Protein AF-A0A3M9ZLE7-F1 (afdb_monomer_lite)

Sequence (180 aa):
MHLLMACRREPPLLRLDRIRDKSLNNSIGEFHQAVLGGVEGWESFSKGHPFGIDLAREDNTMFIELKNKYNTLNGSKKDALRDKLASILRQHPKAKCYWAYILSRDSTSGECEWVYRKSRNPNIRKAWGSMAYGIVTGSPFSLSEMWEALPRAMFDITNKKMPDASISWASEWLKYATGI

Secondary structure (DSSP, 8-state):
--------PPPHHHHHHHHHHHHHHHHHHHHHHHHHHTSTTEEE--TT-TT--SEEETTSSEEEEEEEE-----HHHHHHHHHHHHHHHHH-TT-EEEEEEEE-SSS--EEEE--BTTB--TTEEEEETHHHHHHHHS-TTHHHHHHHHHHHHHHHHTTPPPPPTT---HHHHHHHHHT-

Radius of gyration: 20.25 Å; chains: 1; bounding box: 62×59×45 Å

pLDDT: mean 84.77, std 15.93, range [37.03, 98.25]

Foldseek 3Di:
DDDDPPPPDDDPVVVVVVVVVVVVQVVLQVVVLVVLCPAPQKHADDQPPPLRAGIAGVVLQETEREGQADDPDDPVSVVVVVVSQVVSCVVVVNHAYEHEYAHYPVLDWDKDFDQDPNDGDRRYIYTYHLRSVCVRRVDSCVVVVCVVCVVVVVCVVVVHDDDDPVPDDVVVVVCVVVVD

Structure (mmCIF, N/CA/C/O backbone):
data_AF-A0A3M9ZLE7-F1
#
_entry.id   AF-A0A3M9ZLE7-F1
#
loop_
_atom_site.group_PDB
_atom_site.id
_atom_site.type_symbol
_atom_site.label_atom_id
_atom_site.label_alt_id
_atom_site.label_comp_id
_atom_site.label_asym_id
_atom_site.label_entity_id
_atom_site.label_seq_id
_atom_site.pdbx_PDB_ins_code
_atom_site.Cartn_x
_atom_site.Cartn_y
_atom_site.Cartn_z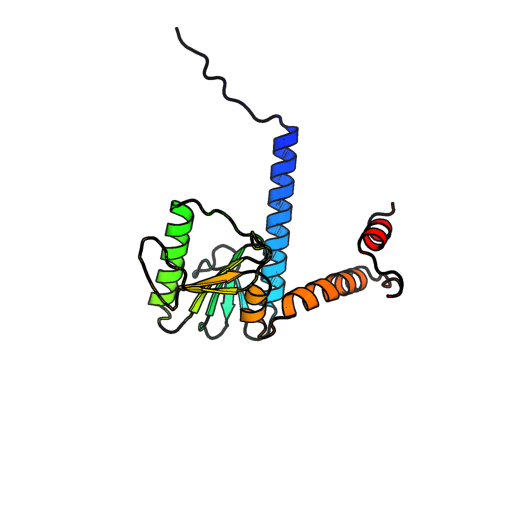
_atom_site.occupancy
_atom_site.B_iso_or_equiv
_atom_site.auth_seq_id
_atom_site.auth_comp_id
_atom_site.auth_asym_id
_atom_site.auth_atom_id
_atom_site.pdbx_PDB_model_num
ATOM 1 N N . MET A 1 1 ? -33.872 42.633 -12.271 1.00 37.03 1 MET A N 1
ATOM 2 C CA . MET A 1 1 ? -32.527 42.627 -12.891 1.00 37.03 1 MET A CA 1
ATOM 3 C C . MET A 1 1 ? -31.616 41.771 -12.019 1.00 37.03 1 MET A C 1
ATOM 5 O O . MET A 1 1 ? -31.184 42.249 -10.988 1.00 37.03 1 MET A O 1
ATOM 9 N N . HIS A 1 2 ? -31.564 40.444 -12.140 1.00 42.00 2 HIS A N 1
ATOM 10 C CA . HIS A 1 2 ? -30.979 39.619 -13.209 1.00 42.00 2 HIS A CA 1
ATOM 11 C C . HIS A 1 2 ? -29.500 39.921 -13.536 1.00 42.00 2 HIS A C 1
ATOM 13 O O . HIS A 1 2 ? -29.227 40.899 -14.220 1.00 42.00 2 HIS A O 1
ATOM 19 N N . LEU A 1 3 ? -28.645 38.978 -13.092 1.00 42.00 3 LEU A N 1
ATOM 20 C CA . LEU A 1 3 ? -27.287 38.596 -13.539 1.00 42.00 3 LEU A CA 1
ATOM 21 C C . LEU A 1 3 ? -26.159 39.647 -13.390 1.00 42.00 3 LEU A C 1
ATOM 23 O O . LEU A 1 3 ? -26.361 40.822 -13.622 1.00 42.00 3 LEU A O 1
ATOM 27 N N . LEU A 1 4 ? -24.923 39.308 -13.002 1.00 41.19 4 LEU A N 1
ATOM 28 C CA . LEU A 1 4 ? -24.129 38.127 -13.354 1.00 41.19 4 LEU A CA 1
ATOM 29 C C . LEU A 1 4 ? -23.405 37.499 -12.143 1.00 41.19 4 LEU A C 1
ATOM 31 O O . LEU A 1 4 ? -22.523 38.106 -11.538 1.00 41.19 4 LEU A O 1
ATOM 35 N N . MET A 1 5 ? -23.664 36.210 -11.903 1.00 45.62 5 MET A N 1
ATOM 36 C CA . MET A 1 5 ? -22.653 35.303 -11.358 1.00 45.62 5 MET A CA 1
ATOM 37 C C . MET A 1 5 ? -21.582 35.095 -12.435 1.00 45.62 5 MET A C 1
ATOM 39 O O . MET A 1 5 ? -21.814 34.397 -13.423 1.00 45.62 5 MET A O 1
ATOM 43 N N . ALA A 1 6 ? -20.400 35.679 -12.251 1.00 46.06 6 ALA A N 1
ATOM 44 C CA . ALA A 1 6 ? -19.230 35.324 -13.041 1.00 46.06 6 ALA A CA 1
ATOM 45 C C . ALA A 1 6 ? -18.802 33.892 -12.677 1.00 46.06 6 ALA A C 1
ATOM 47 O O . ALA A 1 6 ? -18.032 33.656 -11.746 1.00 46.06 6 ALA A O 1
ATOM 48 N N . CYS A 1 7 ? -19.332 32.915 -13.412 1.00 47.25 7 CYS A N 1
ATOM 49 C CA . CYS A 1 7 ? -18.817 31.556 -13.434 1.00 47.25 7 CYS A CA 1
ATOM 50 C C . CYS A 1 7 ? -17.372 31.626 -13.958 1.00 47.25 7 CYS A C 1
ATOM 52 O O . CYS A 1 7 ? -17.154 31.730 -15.165 1.00 47.25 7 CYS A O 1
ATOM 54 N N . ARG A 1 8 ? -16.379 31.641 -13.054 1.00 52.44 8 ARG A N 1
ATOM 55 C CA . ARG A 1 8 ? -14.952 31.549 -13.402 1.00 52.44 8 ARG A CA 1
ATOM 56 C C . ARG A 1 8 ? -14.702 30.196 -14.072 1.00 52.44 8 ARG A C 1
ATOM 58 O O . ARG A 1 8 ? -14.375 29.215 -13.410 1.00 52.44 8 ARG A O 1
ATOM 65 N N . ARG A 1 9 ? -14.898 30.120 -15.388 1.00 58.88 9 ARG A N 1
ATOM 66 C CA . ARG A 1 9 ? -14.471 28.973 -16.191 1.00 58.88 9 ARG A CA 1
ATOM 67 C C . ARG A 1 9 ? -12.945 28.984 -16.221 1.00 58.88 9 ARG A C 1
ATOM 69 O O . ARG A 1 9 ? -12.350 29.938 -16.706 1.00 58.88 9 ARG A O 1
ATOM 76 N N . GLU A 1 10 ? -12.324 27.941 -15.673 1.00 59.28 10 GLU A N 1
ATOM 77 C CA . GLU A 1 10 ? -10.879 27.727 -15.817 1.00 59.28 10 GLU A CA 1
ATOM 78 C C . GLU A 1 10 ? -10.489 27.754 -17.305 1.00 59.28 10 GLU A C 1
ATOM 80 O O . GLU A 1 10 ? -11.207 27.155 -18.120 1.00 59.28 10 GLU A O 1
ATOM 85 N N . PRO A 1 11 ? -9.375 28.412 -17.672 1.00 67.25 11 PRO A N 1
ATOM 86 C CA . PRO A 1 11 ? -8.945 28.487 -19.058 1.00 67.25 11 PRO A CA 1
ATOM 87 C C . PRO A 1 11 ? -8.627 27.080 -19.606 1.00 67.25 11 PRO A C 1
ATOM 89 O O . PRO A 1 11 ? -8.110 26.233 -18.869 1.00 67.25 11 PRO A O 1
ATOM 92 N N . PRO A 1 12 ? -8.923 26.803 -20.890 1.00 70.69 12 PRO A N 1
ATOM 93 C CA . PRO A 1 12 ? -8.857 25.457 -21.469 1.00 70.69 12 PRO A CA 1
ATOM 94 C C . PRO A 1 12 ? -7.509 24.742 -21.308 1.00 70.69 12 PRO A C 1
ATOM 96 O O . PRO A 1 12 ? -7.498 23.539 -21.063 1.00 70.69 12 PRO A O 1
ATOM 99 N N . LEU A 1 13 ? -6.388 25.468 -21.382 1.00 70.44 13 LEU A N 1
ATOM 100 C CA . LEU A 1 13 ? -5.040 24.897 -21.244 1.00 70.44 13 LEU A CA 1
ATOM 101 C C . LEU A 1 13 ? -4.788 24.334 -19.835 1.00 70.44 13 LEU A C 1
ATOM 103 O O . LEU A 1 13 ? -4.421 23.171 -19.701 1.00 70.44 13 LEU A O 1
ATOM 107 N N . LEU A 1 14 ? -5.128 25.089 -18.780 1.00 74.62 14 LEU A N 1
ATOM 108 C CA . LEU A 1 14 ? -5.003 24.624 -17.388 1.00 74.62 14 LEU A CA 1
ATOM 109 C C . LEU A 1 14 ? -5.866 23.384 -17.105 1.00 74.62 14 LEU A C 1
ATOM 111 O O . LEU A 1 14 ? -5.514 22.530 -16.289 1.00 74.62 14 LEU A O 1
ATOM 115 N N . ARG A 1 15 ? -7.011 23.262 -17.786 1.00 72.31 15 ARG A N 1
ATOM 116 C CA . ARG A 1 15 ? -7.875 22.082 -17.676 1.00 72.31 15 ARG A CA 1
ATOM 117 C C . ARG A 1 15 ? -7.212 20.842 -18.281 1.00 72.31 15 ARG A C 1
ATOM 119 O O . ARG A 1 15 ? -7.333 19.769 -17.691 1.00 72.31 15 ARG A O 1
ATOM 126 N N . LEU A 1 16 ? -6.561 20.977 -19.436 1.00 77.38 16 LEU A N 1
ATOM 127 C CA . LEU A 1 16 ? -5.881 19.871 -20.116 1.00 77.38 16 LEU A CA 1
ATOM 128 C C . LEU A 1 16 ? -4.706 19.347 -19.289 1.00 77.38 16 LEU A C 1
ATOM 130 O O . LEU A 1 16 ? -4.594 18.134 -19.108 1.00 77.38 16 LEU A O 1
ATOM 134 N N . ASP A 1 17 ? -3.903 20.240 -18.714 1.00 81.00 17 ASP A N 1
ATOM 135 C CA . ASP A 1 17 ? -2.775 19.851 -17.861 1.00 81.00 17 ASP A CA 1
ATOM 136 C C . ASP A 1 17 ? -3.244 19.087 -16.621 1.00 81.00 17 ASP A C 1
ATOM 138 O O . ASP A 1 17 ? -2.758 17.993 -16.348 1.00 81.00 17 ASP A O 1
ATOM 142 N N . ARG A 1 18 ? -4.307 19.549 -15.949 1.00 79.94 18 ARG A N 1
ATOM 143 C CA . ARG A 1 18 ? -4.882 18.809 -14.813 1.00 79.94 18 ARG A CA 1
ATOM 144 C C . ARG A 1 18 ? -5.396 17.420 -15.204 1.00 79.94 18 ARG A C 1
ATOM 146 O O . ARG A 1 18 ? -5.320 16.485 -14.404 1.00 79.94 18 ARG A O 1
ATOM 153 N N . ILE A 1 19 ? -5.988 17.279 -16.391 1.00 78.31 19 ILE A N 1
ATOM 154 C CA . ILE A 1 19 ? -6.460 15.975 -16.880 1.00 78.31 19 ILE A CA 1
ATOM 155 C C . ILE A 1 19 ? -5.265 15.047 -17.120 1.00 78.31 19 ILE A C 1
ATOM 157 O O . ILE A 1 19 ? -5.306 13.898 -16.675 1.00 78.31 19 ILE A O 1
ATOM 161 N N . ARG A 1 20 ? -4.196 15.550 -17.750 1.00 77.69 20 ARG A N 1
ATOM 162 C CA . ARG A 1 20 ? -2.945 14.809 -17.963 1.00 77.69 20 ARG A CA 1
ATOM 163 C C . ARG A 1 20 ? -2.312 14.378 -16.645 1.00 77.69 20 ARG A C 1
ATOM 165 O O . ARG A 1 20 ? -2.047 13.191 -16.476 1.00 77.69 20 ARG A O 1
ATOM 172 N N . ASP A 1 21 ? -2.174 15.288 -15.686 1.00 83.62 21 ASP A N 1
ATOM 173 C CA . ASP A 1 21 ? -1.614 14.998 -14.361 1.00 83.62 21 ASP A CA 1
ATOM 174 C C . ASP A 1 21 ? -2.418 13.929 -13.624 1.00 83.62 21 ASP A C 1
ATOM 176 O O . ASP A 1 21 ? -1.863 13.028 -12.992 1.00 83.62 21 ASP A O 1
ATOM 180 N N . LYS A 1 22 ? -3.751 14.001 -13.711 1.00 83.88 22 LYS A N 1
ATOM 181 C CA . LYS A 1 22 ? -4.633 12.991 -13.123 1.00 83.88 22 LYS A CA 1
ATOM 182 C C . LYS A 1 22 ? -4.438 11.634 -13.791 1.00 83.88 22 LYS A C 1
ATOM 184 O O . LYS A 1 22 ? -4.394 10.631 -13.085 1.00 83.88 22 LYS A O 1
ATOM 189 N N . SER A 1 23 ? -4.342 11.603 -15.118 1.00 87.69 23 SER A N 1
ATOM 190 C CA . SER A 1 23 ? -4.102 10.371 -15.869 1.00 87.69 23 SER A CA 1
ATOM 191 C C . SER A 1 23 ? -2.769 9.745 -15.474 1.00 87.69 23 SER A C 1
ATOM 193 O O . SER A 1 23 ? -2.741 8.579 -15.101 1.00 87.69 23 SER A O 1
ATOM 195 N N . LEU A 1 24 ? -1.693 10.534 -15.447 1.00 87.56 24 LEU A N 1
ATOM 196 C CA . LEU A 1 24 ? -0.364 10.073 -15.051 1.00 87.56 24 LEU A CA 1
ATOM 197 C C . LEU A 1 24 ? -0.354 9.547 -13.611 1.00 87.56 24 LEU A C 1
ATOM 199 O O . LEU A 1 24 ? 0.145 8.460 -13.343 1.00 87.56 24 LEU A O 1
ATOM 203 N N . ASN A 1 25 ? -0.965 10.282 -12.680 1.00 87.75 25 ASN A N 1
ATOM 204 C CA . ASN A 1 25 ? -1.077 9.841 -11.293 1.00 87.75 25 ASN A CA 1
ATOM 205 C C . ASN A 1 25 ? -1.875 8.533 -11.156 1.00 87.75 25 ASN A C 1
ATOM 207 O O . ASN A 1 25 ? -1.576 7.740 -10.266 1.00 87.75 25 ASN A O 1
ATOM 211 N N . ASN A 1 26 ? -2.898 8.320 -11.988 1.00 89.50 26 ASN A N 1
ATOM 212 C CA . ASN A 1 26 ? -3.631 7.056 -12.006 1.00 89.50 26 ASN A CA 1
ATOM 213 C C . ASN A 1 26 ? -2.744 5.919 -12.519 1.00 89.50 26 ASN A C 1
ATOM 215 O O . ASN A 1 26 ? -2.678 4.898 -11.848 1.00 89.50 26 ASN A O 1
ATOM 219 N N . SER A 1 27 ? -2.011 6.121 -13.619 1.00 92.88 27 SER A N 1
ATOM 220 C CA . SER A 1 27 ? -1.089 5.115 -14.160 1.00 92.88 27 SER A CA 1
ATOM 221 C C . SER A 1 27 ? 0.014 4.740 -13.168 1.00 92.88 27 SER A C 1
ATOM 223 O O . SER A 1 27 ? 0.325 3.566 -13.024 1.00 92.88 27 SER A O 1
ATOM 225 N N . ILE A 1 28 ? 0.561 5.705 -12.418 1.00 92.12 28 ILE A N 1
ATOM 226 C CA . ILE A 1 28 ? 1.527 5.419 -11.341 1.00 92.12 28 ILE A CA 1
ATOM 227 C C . ILE A 1 28 ? 0.871 4.597 -10.219 1.00 92.12 28 ILE A C 1
ATOM 229 O O . ILE A 1 28 ? 1.478 3.678 -9.676 1.00 92.12 28 ILE A O 1
ATOM 233 N N . GLY A 1 29 ? -0.380 4.907 -9.865 1.00 92.62 29 GLY A N 1
ATOM 234 C CA . GLY A 1 29 ? -1.135 4.123 -8.886 1.00 92.62 29 GLY A CA 1
ATOM 235 C C . GLY A 1 29 ? -1.369 2.679 -9.337 1.00 92.62 29 GLY A C 1
ATOM 236 O O . GLY A 1 29 ? -1.135 1.760 -8.558 1.00 92.62 29 GLY A O 1
ATOM 237 N N . GLU A 1 30 ? -1.777 2.490 -10.592 1.00 93.75 30 GLU A N 1
ATOM 238 C CA . GLU A 1 30 ? -1.973 1.174 -11.217 1.00 93.75 30 GLU A CA 1
ATOM 239 C C . GLU A 1 30 ? -0.655 0.395 -11.303 1.00 93.75 30 GLU A C 1
ATOM 241 O O . GLU A 1 30 ? -0.631 -0.795 -11.007 1.00 93.75 30 GLU A O 1
ATOM 246 N N . PHE A 1 31 ? 0.459 1.070 -11.604 1.00 95.19 31 PHE A N 1
ATOM 247 C CA . PHE A 1 31 ? 1.793 0.473 -11.570 1.00 95.19 31 PHE A CA 1
ATOM 248 C C . PHE A 1 31 ? 2.142 -0.075 -10.180 1.00 95.19 31 PHE A C 1
ATOM 250 O O . PHE A 1 31 ? 2.496 -1.245 -10.059 1.00 95.19 31 PHE A O 1
ATOM 257 N N . HIS A 1 32 ? 1.998 0.728 -9.118 1.00 96.31 32 HIS A N 1
ATOM 258 C CA . HIS A 1 32 ? 2.274 0.258 -7.756 1.00 96.31 32 HIS A CA 1
ATOM 259 C C . HIS A 1 32 ? 1.376 -0.915 -7.359 1.00 96.31 32 HIS A C 1
ATOM 261 O O . HIS A 1 32 ? 1.839 -1.860 -6.726 1.00 96.31 32 HIS A O 1
ATOM 267 N N . GLN A 1 33 ? 0.103 -0.867 -7.745 1.00 95.81 33 GLN A N 1
ATOM 268 C CA . GLN A 1 33 ? -0.835 -1.951 -7.499 1.00 95.81 33 GLN A CA 1
ATOM 269 C C . GLN A 1 33 ? -0.415 -3.237 -8.230 1.00 95.81 33 GLN A C 1
ATOM 271 O O . GLN A 1 33 ? -0.429 -4.301 -7.622 1.00 95.81 33 GLN A O 1
ATOM 276 N N . ALA A 1 34 ? 0.010 -3.149 -9.491 1.00 95.75 34 ALA A N 1
ATOM 277 C CA . ALA A 1 34 ? 0.464 -4.305 -10.260 1.00 95.75 34 ALA A CA 1
ATOM 278 C C . ALA A 1 34 ? 1.764 -4.904 -9.702 1.00 95.75 34 ALA A C 1
ATOM 280 O O . ALA A 1 34 ? 1.857 -6.117 -9.550 1.00 95.75 34 ALA A O 1
ATOM 281 N N . VAL A 1 35 ? 2.744 -4.066 -9.343 1.00 96.31 35 VAL A N 1
ATOM 282 C CA . VAL A 1 35 ? 4.005 -4.524 -8.735 1.00 96.31 35 VAL A CA 1
ATOM 283 C C . VAL A 1 35 ? 3.741 -5.261 -7.424 1.00 96.31 35 VAL A C 1
ATOM 285 O O . VAL A 1 35 ? 4.258 -6.353 -7.219 1.00 96.31 35 VAL A O 1
ATOM 288 N N . LEU A 1 36 ? 2.926 -4.681 -6.540 1.00 97.62 36 LEU A N 1
ATOM 289 C CA . LEU A 1 36 ? 2.624 -5.279 -5.238 1.00 97.62 36 LEU A CA 1
ATOM 290 C C . LEU A 1 36 ? 1.717 -6.509 -5.354 1.00 97.62 36 LEU A C 1
ATOM 292 O O . LEU A 1 36 ? 1.884 -7.454 -4.595 1.00 97.62 36 LEU A O 1
ATOM 296 N N . GLY A 1 37 ? 0.793 -6.519 -6.315 1.00 97.12 37 GLY A N 1
ATOM 297 C CA . GLY A 1 37 ? -0.051 -7.676 -6.610 1.00 97.12 37 GLY A CA 1
ATOM 298 C C . GLY A 1 37 ? 0.671 -8.814 -7.333 1.00 97.12 37 GLY A C 1
ATOM 299 O O . GLY A 1 37 ? 0.068 -9.858 -7.522 1.00 97.12 37 GLY A O 1
ATOM 300 N N . GLY A 1 38 ? 1.919 -8.614 -7.768 1.00 96.25 38 GLY A N 1
ATOM 301 C CA . GLY A 1 38 ? 2.783 -9.670 -8.304 1.00 96.25 38 GLY A CA 1
ATOM 302 C C . GLY A 1 38 ? 3.705 -10.302 -7.257 1.00 96.25 38 GLY A C 1
ATOM 303 O O . GLY A 1 38 ? 4.496 -11.179 -7.598 1.00 96.25 38 GLY A O 1
ATOM 304 N N . VAL A 1 39 ? 3.647 -9.845 -6.002 1.00 97.31 39 VAL A N 1
ATOM 305 C CA . VAL A 1 39 ? 4.385 -10.451 -4.887 1.00 97.31 39 VAL A CA 1
ATOM 306 C C . VAL A 1 39 ? 3.709 -11.767 -4.509 1.00 97.31 39 VAL A C 1
ATOM 308 O O . VAL A 1 39 ? 2.487 -11.836 -4.429 1.00 97.31 39 VAL A O 1
ATOM 311 N N . GLU A 1 40 ? 4.497 -12.811 -4.255 1.00 97.19 40 GLU A N 1
ATOM 312 C CA . GLU A 1 40 ? 3.975 -14.128 -3.879 1.00 97.19 40 GLU A CA 1
ATOM 313 C C . GLU A 1 40 ? 3.011 -14.048 -2.678 1.00 97.19 40 GLU A C 1
ATOM 315 O O . GLU A 1 40 ? 3.309 -13.422 -1.655 1.00 97.19 40 GLU A O 1
ATOM 320 N N . GLY A 1 41 ? 1.843 -14.684 -2.809 1.00 97.31 41 GLY A N 1
ATOM 321 C CA . GLY A 1 41 ? 0.788 -14.675 -1.794 1.00 97.31 41 GLY A CA 1
ATOM 322 C C . GLY A 1 41 ? -0.048 -13.391 -1.753 1.00 97.31 41 GLY A C 1
ATOM 323 O O . GLY A 1 41 ? -0.854 -13.230 -0.831 1.00 97.31 41 GLY A O 1
ATOM 324 N N . TRP A 1 42 ? 0.134 -12.482 -2.713 1.00 97.69 42 TRP A N 1
ATOM 325 C CA . TRP A 1 42 ? -0.663 -11.271 -2.881 1.00 97.69 42 TRP A CA 1
ATOM 326 C C . TRP A 1 42 ? -1.360 -11.244 -4.232 1.00 97.69 42 TRP A C 1
ATOM 328 O O . TRP A 1 42 ? -0.853 -11.735 -5.232 1.00 97.69 42 TRP A O 1
ATOM 338 N N . GLU A 1 43 ? -2.506 -10.577 -4.259 1.00 96.12 43 GLU A N 1
ATOM 339 C CA . GLU A 1 43 ? -3.262 -10.328 -5.476 1.00 96.12 43 GLU A CA 1
ATOM 340 C C . GLU A 1 43 ? -3.709 -8.865 -5.553 1.00 96.12 43 GLU A C 1
ATOM 342 O O . GLU A 1 43 ? -3.915 -8.184 -4.539 1.00 96.12 43 GLU A O 1
ATOM 347 N N . SER A 1 44 ? -3.865 -8.373 -6.783 1.00 95.62 44 SER A N 1
ATOM 348 C CA . SER A 1 44 ? -4.431 -7.053 -7.055 1.00 95.62 44 SER A CA 1
ATOM 349 C C . SER A 1 44 ? -5.820 -7.153 -7.661 1.00 95.62 44 SER A C 1
ATOM 351 O O . SER A 1 44 ? -6.093 -7.991 -8.519 1.00 95.62 44 SER A O 1
ATOM 353 N N . PHE A 1 45 ? -6.705 -6.252 -7.244 1.00 93.19 45 PHE A N 1
ATOM 354 C CA . PHE A 1 45 ? -8.084 -6.243 -7.702 1.00 93.19 45 PHE A CA 1
ATOM 355 C C . PHE A 1 45 ? -8.387 -5.079 -8.632 1.00 93.19 45 PHE A C 1
ATOM 357 O O . PHE A 1 45 ? -8.133 -3.908 -8.347 1.00 93.19 45 PHE A O 1
ATOM 364 N N . SER A 1 46 ? -9.049 -5.398 -9.735 1.00 83.94 46 SER A N 1
ATOM 365 C CA . SER A 1 46 ? -9.608 -4.381 -10.616 1.00 83.94 46 SER A CA 1
ATOM 366 C C . SER A 1 46 ? -10.804 -3.670 -9.973 1.00 83.94 46 SER A C 1
ATOM 368 O O . SER A 1 46 ? -11.494 -4.194 -9.092 1.00 83.94 46 SER A O 1
ATOM 370 N N . LYS A 1 47 ? -11.103 -2.460 -10.460 1.00 79.69 47 LYS A N 1
ATOM 371 C CA . LYS A 1 47 ? -12.307 -1.720 -10.056 1.00 79.69 47 LYS A CA 1
ATOM 372 C C . LYS A 1 47 ? -13.553 -2.578 -10.278 1.00 79.69 47 LYS A C 1
ATOM 374 O O . LYS A 1 47 ? -13.741 -3.127 -11.357 1.00 79.69 47 LYS A O 1
ATOM 379 N N . GLY A 1 48 ? -14.421 -2.630 -9.271 1.00 78.50 48 GLY A N 1
ATOM 380 C CA . GLY A 1 48 ? -15.654 -3.422 -9.309 1.00 78.50 48 GLY A CA 1
ATOM 381 C C . GLY A 1 48 ? -15.550 -4.792 -8.636 1.00 78.50 48 GLY A C 1
ATOM 382 O O . GLY A 1 48 ? -16.571 -5.460 -8.512 1.00 78.50 48 GLY A O 1
ATOM 383 N N . HIS A 1 49 ? -14.369 -5.190 -8.147 1.00 88.38 49 HIS A N 1
ATOM 384 C CA . HIS A 1 49 ? -14.242 -6.377 -7.299 1.00 88.38 49 HIS A CA 1
ATOM 385 C C . HIS A 1 49 ? -15.155 -6.279 -6.055 1.00 88.38 49 HIS A C 1
ATOM 387 O O . HIS A 1 49 ? -15.279 -5.177 -5.507 1.00 88.38 49 HIS A O 1
ATOM 393 N N . PRO A 1 50 ? -15.761 -7.380 -5.559 1.00 84.62 50 PRO A N 1
ATOM 394 C CA . PRO A 1 50 ? -16.705 -7.341 -4.434 1.00 84.62 50 PRO A CA 1
ATOM 395 C C . PRO A 1 50 ? -16.159 -6.701 -3.152 1.00 84.62 50 PRO A C 1
ATOM 397 O O . PRO A 1 50 ? -16.895 -6.017 -2.442 1.00 84.62 50 PRO A O 1
ATOM 400 N N . PHE A 1 51 ? -14.862 -6.863 -2.867 1.00 84.94 51 PHE A N 1
ATOM 401 C CA . PHE A 1 51 ? -14.221 -6.189 -1.730 1.00 84.94 51 PHE A CA 1
ATOM 402 C C . PHE A 1 51 ? -14.041 -4.680 -1.942 1.00 84.94 51 PHE A C 1
ATOM 404 O O . PHE A 1 51 ? -13.926 -3.921 -0.978 1.00 84.94 51 PHE A O 1
ATOM 411 N N . GLY A 1 52 ? -14.004 -4.232 -3.199 1.00 89.12 52 GLY A N 1
ATOM 412 C CA . GLY A 1 52 ? -13.807 -2.836 -3.572 1.00 89.12 52 GLY A CA 1
ATOM 413 C C . GLY A 1 52 ? -12.482 -2.242 -3.088 1.00 89.12 52 GLY A C 1
ATOM 414 O O . GLY A 1 52 ? -12.423 -1.027 -2.908 1.00 89.12 52 GLY A O 1
ATOM 415 N N . ILE A 1 53 ? -11.471 -3.074 -2.829 1.00 93.38 53 ILE A N 1
ATOM 416 C CA . ILE A 1 53 ? -10.136 -2.711 -2.331 1.00 93.38 53 ILE A CA 1
ATOM 417 C C . ILE A 1 53 ? -9.089 -2.937 -3.433 1.00 93.38 53 ILE A C 1
ATOM 419 O O . ILE A 1 53 ? -9.402 -3.621 -4.400 1.00 93.38 53 ILE A O 1
ATOM 423 N N . ASP A 1 54 ? -7.877 -2.392 -3.306 1.00 95.50 54 ASP A N 1
ATOM 424 C CA . ASP A 1 54 ? -6.862 -2.470 -4.369 1.00 95.50 54 ASP A CA 1
ATOM 425 C C . ASP A 1 54 ? -6.005 -3.752 -4.286 1.00 95.50 54 ASP A C 1
ATOM 427 O O . ASP A 1 54 ? -5.689 -4.348 -5.317 1.00 95.50 54 ASP A O 1
ATOM 431 N N . LEU A 1 55 ? -5.636 -4.193 -3.078 1.00 96.88 55 LEU A N 1
ATOM 432 C CA . LEU A 1 55 ? -4.792 -5.374 -2.841 1.00 96.88 55 LEU A CA 1
ATOM 433 C C . LEU A 1 55 ? -5.325 -6.215 -1.677 1.00 96.88 55 LEU A C 1
ATOM 435 O O . LEU A 1 55 ? -5.857 -5.665 -0.703 1.00 96.88 55 LEU A O 1
ATOM 439 N N . ALA A 1 56 ? -5.100 -7.523 -1.728 1.00 97.31 56 ALA A N 1
ATOM 440 C CA . ALA A 1 56 ? -5.225 -8.402 -0.571 1.00 97.31 56 ALA A CA 1
ATOM 441 C C . ALA A 1 56 ? -4.168 -9.501 -0.586 1.00 97.31 56 ALA A C 1
ATOM 443 O O . ALA A 1 56 ? -3.586 -9.821 -1.621 1.00 97.31 56 ALA A O 1
ATOM 444 N N . ARG A 1 57 ? -3.939 -10.070 0.594 1.00 97.31 57 ARG A N 1
ATOM 445 C CA . ARG A 1 57 ? -3.235 -11.339 0.718 1.00 97.31 57 ARG A CA 1
ATOM 446 C C . ARG A 1 57 ? -4.202 -12.461 0.355 1.00 97.31 57 ARG A C 1
ATOM 448 O O . ARG A 1 57 ? -5.349 -12.422 0.801 1.00 97.31 57 ARG A O 1
ATOM 455 N N . GLU A 1 58 ? -3.741 -13.458 -0.390 1.00 96.56 58 GLU A N 1
ATOM 456 C CA . GLU A 1 58 ? -4.578 -14.562 -0.896 1.00 96.56 58 GLU A CA 1
ATOM 457 C C . GLU A 1 58 ? -5.279 -15.344 0.235 1.00 96.56 58 GLU A C 1
ATOM 459 O O . GLU A 1 58 ? -6.388 -15.854 0.082 1.00 96.56 58 GLU A O 1
ATOM 464 N N . ASP A 1 59 ? -4.668 -15.385 1.424 1.00 96.50 59 ASP A N 1
ATOM 465 C CA . ASP A 1 59 ? -5.233 -16.002 2.631 1.00 96.50 59 ASP A CA 1
ATOM 466 C C . ASP A 1 59 ? -6.297 -15.137 3.346 1.00 96.50 59 ASP A C 1
ATOM 468 O O . ASP A 1 59 ? -6.794 -15.506 4.414 1.00 96.50 59 ASP A O 1
ATOM 472 N N . ASN A 1 60 ? -6.655 -13.979 2.779 1.00 96.19 60 ASN A N 1
ATOM 473 C CA . ASN A 1 60 ? -7.591 -12.993 3.325 1.00 96.19 60 ASN A CA 1
ATOM 474 C C . ASN A 1 60 ? -7.226 -12.473 4.728 1.00 96.19 60 ASN A C 1
ATOM 476 O O . ASN A 1 60 ? -8.085 -11.987 5.471 1.00 96.19 60 ASN A O 1
ATOM 480 N N . THR A 1 61 ? -5.953 -12.542 5.122 1.00 97.62 61 THR A N 1
ATOM 481 C CA . THR A 1 61 ? -5.498 -11.987 6.406 1.00 97.62 61 THR A CA 1
ATOM 482 C C . THR A 1 61 ? -5.193 -10.494 6.328 1.00 97.62 61 THR A C 1
ATOM 484 O O . THR A 1 61 ? -5.129 -9.828 7.366 1.00 97.62 61 THR A O 1
ATOM 487 N N . MET A 1 62 ? -5.026 -9.932 5.126 1.00 97.94 62 MET A N 1
ATOM 488 C CA . MET A 1 62 ? -4.686 -8.521 4.930 1.00 97.94 62 MET A CA 1
ATOM 489 C C . MET A 1 62 ? -5.360 -7.936 3.690 1.00 97.94 62 MET A C 1
ATOM 491 O O . MET A 1 62 ? -5.399 -8.572 2.645 1.00 97.94 62 MET A O 1
ATOM 495 N N . PHE A 1 63 ? -5.843 -6.699 3.808 1.00 98.12 63 PHE A N 1
ATOM 496 C CA . PHE A 1 63 ? -6.492 -5.943 2.733 1.00 98.12 63 PHE A CA 1
ATOM 497 C C . PHE A 1 63 ? -5.959 -4.511 2.714 1.00 98.12 63 PHE A C 1
ATOM 499 O O . PHE A 1 63 ? -5.821 -3.891 3.773 1.00 98.12 63 PHE A O 1
ATOM 506 N N . ILE A 1 64 ? -5.677 -3.957 1.536 1.00 97.81 64 ILE A N 1
ATOM 507 C CA . ILE A 1 64 ? -5.035 -2.645 1.395 1.00 97.81 64 ILE A CA 1
ATOM 508 C C . ILE A 1 64 ? -5.738 -1.811 0.322 1.00 97.81 64 ILE A C 1
ATOM 510 O O . ILE A 1 64 ? -5.742 -2.156 -0.857 1.00 97.81 64 ILE A O 1
ATOM 514 N N . GLU A 1 65 ? -6.288 -0.664 0.726 1.00 96.44 65 GLU A N 1
ATOM 515 C CA . GLU A 1 65 ? -6.597 0.437 -0.191 1.00 96.44 65 GLU A CA 1
ATOM 516 C C . GLU A 1 65 ? -5.316 1.247 -0.391 1.00 96.44 65 GLU A C 1
ATOM 518 O O . GLU A 1 65 ? -4.827 1.888 0.548 1.00 96.44 65 GLU A O 1
ATOM 523 N N . LEU A 1 66 ? -4.793 1.259 -1.611 1.00 95.56 66 LEU A N 1
ATOM 524 C CA . LEU A 1 66 ? -3.549 1.912 -1.970 1.00 95.56 66 LEU A CA 1
ATOM 525 C C . LEU A 1 66 ? -3.809 3.276 -2.623 1.00 95.56 66 LEU A C 1
ATOM 527 O O . LEU A 1 66 ? -4.761 3.510 -3.377 1.00 95.56 66 LEU A O 1
ATOM 531 N N . LYS A 1 67 ? -2.940 4.237 -2.323 1.00 93.19 67 LYS A N 1
ATOM 532 C CA . LYS A 1 67 ? -2.898 5.536 -2.995 1.00 93.19 67 LYS A CA 1
ATOM 533 C C . LYS A 1 67 ? -1.465 5.866 -3.381 1.00 93.19 67 LYS A C 1
ATOM 535 O O . LYS A 1 67 ? -0.548 5.691 -2.590 1.00 93.19 67 LYS A O 1
ATOM 540 N N . ASN A 1 68 ? -1.284 6.436 -4.570 1.00 91.94 68 ASN A N 1
ATOM 541 C CA . ASN A 1 68 ? 0.030 6.923 -4.988 1.00 91.94 68 ASN A CA 1
ATOM 542 C C . ASN A 1 68 ? 0.579 7.982 -4.011 1.00 91.94 68 ASN A C 1
ATOM 544 O O . ASN A 1 68 ? 1.707 7.898 -3.551 1.00 91.94 68 ASN A O 1
ATOM 548 N N . LYS A 1 69 ? -0.248 8.958 -3.622 1.00 88.88 69 LYS A N 1
ATOM 549 C CA . LYS A 1 69 ? 0.134 10.023 -2.687 1.00 88.88 69 LYS A CA 1
ATOM 550 C C . LYS A 1 69 ? -0.860 10.188 -1.561 1.00 88.88 69 LYS A C 1
ATOM 552 O O . LYS A 1 69 ? -2.045 9.879 -1.731 1.00 88.88 69 LYS A O 1
ATOM 557 N N . TYR A 1 70 ? -0.398 10.760 -0.449 1.00 83.38 70 TYR A N 1
ATOM 558 C CA . TYR A 1 70 ? -1.292 11.245 0.587 1.00 83.38 70 TYR A CA 1
ATOM 559 C C . TYR A 1 70 ? -2.325 12.168 -0.051 1.00 83.38 70 TYR A C 1
ATOM 561 O O . TYR A 1 70 ? -2.010 13.215 -0.621 1.00 83.38 70 TYR A O 1
ATOM 569 N N . ASN A 1 71 ? -3.582 11.770 0.064 1.00 73.50 71 ASN A N 1
ATOM 570 C CA . ASN A 1 71 ? -4.696 12.599 -0.328 1.00 73.50 71 ASN A CA 1
ATOM 571 C C . ASN A 1 71 ? -5.363 13.118 0.939 1.00 73.50 71 ASN A C 1
ATOM 573 O O . ASN A 1 71 ? -5.713 12.337 1.832 1.00 73.50 71 ASN A O 1
ATOM 577 N N . THR A 1 72 ? -5.612 14.424 0.991 1.00 61.19 72 THR A N 1
ATOM 578 C CA . THR A 1 72 ? -6.569 14.990 1.937 1.00 61.19 72 THR A CA 1
ATOM 579 C C . THR A 1 72 ? -7.957 14.530 1.501 1.00 61.19 72 THR A C 1
ATOM 581 O O . THR A 1 72 ? -8.702 15.257 0.850 1.00 61.19 72 THR A O 1
ATOM 584 N N . LEU A 1 73 ? -8.305 13.278 1.815 1.00 67.50 73 LEU A N 1
ATOM 585 C CA . LEU A 1 73 ? -9.661 12.787 1.632 1.00 67.50 73 LEU A CA 1
ATOM 586 C C . LEU A 1 73 ? -10.587 13.757 2.384 1.00 67.50 73 LEU A C 1
ATOM 588 O O . LEU A 1 73 ? -10.385 14.028 3.577 1.00 67.50 73 LEU A O 1
ATOM 592 N N . ASN A 1 74 ? -11.569 14.307 1.670 1.00 74.50 74 ASN A N 1
ATOM 593 C CA . ASN A 1 74 ? -12.661 15.040 2.297 1.00 74.50 74 ASN A CA 1
ATOM 594 C C . ASN A 1 74 ? -13.418 14.094 3.250 1.00 74.50 74 ASN A C 1
ATOM 596 O O . ASN A 1 74 ? -13.254 12.873 3.177 1.00 74.50 74 ASN A O 1
ATOM 600 N N . GLY A 1 75 ? -14.206 14.653 4.173 1.00 80.56 75 GLY A N 1
ATOM 601 C CA . GLY A 1 75 ? -14.894 13.866 5.204 1.00 80.56 75 GLY A CA 1
ATOM 602 C C . GLY A 1 75 ? -15.630 12.659 4.620 1.00 80.56 75 GLY A C 1
ATOM 603 O O . GLY A 1 75 ? -15.326 11.534 4.998 1.00 80.56 75 GLY A O 1
ATOM 604 N N . SER A 1 76 ? -16.447 12.885 3.588 1.00 85.50 76 SER A N 1
ATOM 605 C CA . SER A 1 76 ? -17.248 11.836 2.949 1.00 85.50 76 SER A CA 1
ATOM 606 C C . SER A 1 76 ? -16.429 10.697 2.339 1.00 85.50 76 SER A C 1
ATOM 608 O O . SER A 1 76 ? -16.808 9.538 2.470 1.00 85.50 76 SER A O 1
ATOM 610 N N . LYS A 1 77 ? -15.278 10.974 1.710 1.00 88.69 77 LYS A N 1
ATOM 611 C CA . LYS A 1 77 ? -14.409 9.904 1.191 1.00 88.69 77 LYS A CA 1
ATOM 612 C C . LYS A 1 77 ? -13.727 9.116 2.309 1.00 88.69 77 LYS A C 1
ATOM 614 O O . LYS A 1 77 ? -13.502 7.922 2.140 1.00 88.69 77 LYS A O 1
ATOM 619 N N . LYS A 1 78 ? -13.387 9.762 3.434 1.00 90.12 78 LYS A N 1
ATOM 620 C CA . LYS A 1 78 ? -12.857 9.056 4.616 1.00 90.12 78 LYS A CA 1
ATOM 621 C C . LYS A 1 78 ? -13.924 8.172 5.242 1.00 90.12 78 LYS A C 1
ATOM 623 O O . LYS A 1 78 ? -13.599 7.042 5.579 1.00 90.12 78 LYS A O 1
ATOM 628 N N . ASP A 1 79 ? -15.154 8.672 5.356 1.00 92.12 79 ASP A N 1
ATOM 629 C CA . ASP A 1 79 ? -16.304 7.909 5.849 1.00 92.12 79 ASP A CA 1
ATOM 630 C C . ASP A 1 79 ? -16.516 6.660 4.983 1.00 92.12 79 ASP A C 1
ATOM 632 O O . ASP A 1 79 ? -16.421 5.544 5.482 1.00 92.12 79 ASP A O 1
ATOM 636 N N . ALA A 1 80 ? -16.640 6.835 3.663 1.00 93.12 80 ALA A N 1
ATOM 637 C CA . A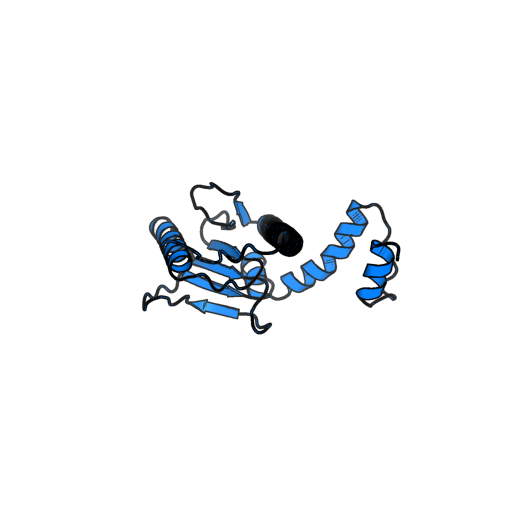LA A 1 80 ? -16.848 5.727 2.732 1.00 93.12 80 ALA A CA 1
ATOM 638 C C . ALA A 1 80 ? -15.719 4.682 2.776 1.00 93.12 80 ALA A C 1
ATOM 640 O O . ALA A 1 80 ? -15.980 3.480 2.763 1.00 93.12 80 ALA A O 1
ATOM 641 N N . LEU A 1 81 ? -14.454 5.118 2.849 1.00 94.12 81 LEU A N 1
ATOM 642 C CA . LEU A 1 81 ? -13.334 4.189 3.000 1.00 94.12 81 LEU A CA 1
ATOM 643 C C . LEU A 1 81 ? -13.383 3.482 4.359 1.00 94.12 81 LEU A C 1
ATOM 645 O O . LEU A 1 81 ? -13.133 2.283 4.433 1.00 94.12 81 LEU A O 1
ATOM 649 N N . ARG A 1 82 ? -13.728 4.191 5.436 1.00 94.12 82 ARG A N 1
ATOM 650 C CA . ARG A 1 82 ? -13.827 3.596 6.769 1.00 94.12 82 ARG A CA 1
ATOM 651 C C . ARG A 1 82 ? -14.908 2.521 6.825 1.00 94.12 82 ARG A C 1
ATOM 653 O O . ARG A 1 82 ? -14.641 1.441 7.347 1.00 94.12 82 ARG A O 1
ATOM 660 N N . ASP A 1 83 ? -16.071 2.794 6.246 1.00 94.06 83 ASP A N 1
ATOM 661 C CA . ASP A 1 83 ? -17.191 1.855 6.175 1.00 94.06 83 ASP A CA 1
ATOM 662 C C . ASP A 1 83 ? -16.844 0.630 5.327 1.00 94.06 83 ASP A C 1
ATOM 664 O O . ASP A 1 83 ? -17.156 -0.499 5.714 1.00 94.06 83 ASP A O 1
ATOM 668 N N . LYS A 1 84 ? -16.123 0.838 4.217 1.00 95.25 84 LYS A N 1
ATOM 669 C CA . LYS A 1 84 ? -15.592 -0.240 3.375 1.00 95.25 84 LYS A CA 1
ATOM 670 C C . LYS A 1 84 ? -14.684 -1.179 4.174 1.00 95.25 84 LYS A C 1
ATOM 672 O O . LYS A 1 84 ? -14.946 -2.379 4.224 1.00 95.25 84 LYS A O 1
ATOM 677 N N . LEU A 1 85 ? -13.666 -0.642 4.853 1.00 96.19 85 LEU A N 1
ATOM 678 C CA . LEU A 1 85 ? -12.734 -1.443 5.660 1.00 96.19 85 LEU A CA 1
ATOM 679 C C . LEU A 1 85 ? -13.451 -2.149 6.822 1.00 96.19 85 LEU A C 1
ATOM 681 O O . LEU A 1 85 ? -13.190 -3.316 7.099 1.00 96.19 85 LEU A O 1
ATOM 685 N N . ALA A 1 86 ? -14.406 -1.480 7.472 1.00 95.31 86 ALA A N 1
ATOM 686 C CA . ALA A 1 86 ? -15.229 -2.102 8.506 1.00 95.31 86 ALA A CA 1
ATOM 687 C C . ALA A 1 86 ? -16.096 -3.250 7.954 1.00 95.31 86 ALA A C 1
ATOM 689 O O . ALA A 1 86 ? -16.316 -4.233 8.655 1.00 95.31 86 ALA A O 1
ATOM 690 N N . SER A 1 87 ? -16.571 -3.150 6.709 1.00 95.69 87 SER A N 1
ATOM 691 C CA . SER A 1 87 ? -17.326 -4.217 6.043 1.00 95.69 87 SER A CA 1
ATOM 692 C C . SER A 1 87 ? -16.491 -5.460 5.786 1.00 95.69 87 SER A C 1
ATOM 694 O O . SER A 1 87 ? -16.953 -6.566 6.062 1.00 95.69 87 SER A O 1
ATOM 696 N N . ILE A 1 88 ? -15.251 -5.277 5.334 1.00 96.50 88 ILE A N 1
ATOM 697 C CA . ILE A 1 88 ? -14.297 -6.376 5.163 1.00 96.50 88 ILE A CA 1
ATOM 698 C C . ILE A 1 88 ? -14.049 -7.064 6.510 1.00 96.50 88 ILE A C 1
ATOM 700 O O . ILE A 1 88 ? -14.158 -8.281 6.602 1.00 96.50 88 ILE A O 1
ATOM 704 N N . LEU A 1 89 ? -13.829 -6.303 7.587 1.00 96.62 89 LEU A N 1
ATOM 705 C CA . LEU A 1 89 ? -13.613 -6.878 8.921 1.00 96.62 89 LEU A CA 1
ATOM 706 C C . LEU A 1 89 ? -14.836 -7.598 9.506 1.00 96.62 89 LEU A C 1
ATOM 708 O O . LEU A 1 89 ? -14.668 -8.451 10.370 1.00 96.62 89 LEU A O 1
ATOM 712 N N . ARG A 1 90 ? -16.062 -7.306 9.056 1.00 96.19 90 ARG A N 1
ATOM 713 C CA . ARG A 1 90 ? -17.229 -8.121 9.444 1.00 96.19 90 ARG A CA 1
ATOM 714 C C . ARG A 1 90 ? -17.165 -9.529 8.848 1.00 96.19 90 ARG A C 1
ATOM 716 O O . ARG A 1 90 ? -17.625 -10.464 9.491 1.00 96.19 90 ARG A O 1
ATOM 723 N N . GLN A 1 91 ? -16.600 -9.668 7.650 1.00 95.81 91 GLN A N 1
ATOM 724 C CA . GLN A 1 91 ? -16.437 -10.949 6.953 1.00 95.81 91 GLN A CA 1
ATOM 725 C C . GLN A 1 91 ? -15.145 -11.664 7.374 1.00 95.81 91 GLN A C 1
ATOM 727 O O . GLN A 1 91 ? -15.130 -12.882 7.524 1.00 95.81 91 GLN A O 1
ATOM 732 N N . HIS A 1 92 ? -14.086 -10.898 7.657 1.00 96.62 92 HIS A N 1
ATOM 733 C CA . HIS A 1 92 ? -12.770 -11.388 8.068 1.00 96.62 92 HIS A CA 1
ATOM 734 C C . HIS A 1 92 ? -12.315 -10.715 9.382 1.00 96.62 92 HIS A C 1
ATOM 736 O O . HIS A 1 92 ? -11.442 -9.844 9.367 1.00 96.62 92 HIS A O 1
ATOM 742 N N . PRO A 1 93 ? -12.862 -11.104 10.553 1.00 96.12 93 PRO A N 1
ATOM 743 C CA . PRO A 1 93 ? -12.634 -10.389 11.820 1.00 96.12 93 PRO A CA 1
ATOM 744 C C . PRO A 1 93 ? -11.181 -10.339 12.301 1.00 96.12 93 PRO A C 1
ATOM 746 O O . PRO A 1 93 ? -10.802 -9.430 13.041 1.00 96.12 93 PRO A O 1
ATOM 749 N N . LYS A 1 94 ? -10.366 -11.317 11.889 1.00 96.75 94 LYS A N 1
ATOM 750 C CA . LYS A 1 94 ? -8.943 -11.418 12.246 1.00 96.75 94 LYS A CA 1
ATOM 751 C C . LYS A 1 94 ? -8.015 -10.703 11.259 1.00 96.75 94 LYS A C 1
ATOM 753 O O . LYS A 1 94 ? -6.817 -10.635 11.520 1.00 96.75 94 LYS A O 1
ATOM 758 N N . ALA A 1 95 ? -8.541 -10.201 10.142 1.00 98.00 95 ALA A N 1
ATOM 759 C CA . ALA A 1 95 ? -7.729 -9.552 9.127 1.00 98.00 95 ALA A CA 1
ATOM 760 C C . ALA A 1 95 ? -7.252 -8.165 9.575 1.00 98.00 95 ALA A C 1
ATOM 762 O O . ALA A 1 95 ? -7.837 -7.538 10.462 1.00 98.00 95 ALA A O 1
ATOM 763 N N . LYS A 1 96 ? -6.212 -7.652 8.914 1.00 98.25 96 LYS A N 1
ATOM 764 C CA . LYS A 1 96 ? -5.798 -6.249 9.004 1.00 98.25 96 LYS A CA 1
ATOM 765 C C . LYS A 1 96 ? -6.151 -5.511 7.718 1.00 98.25 96 LYS A C 1
ATOM 767 O O . LYS A 1 96 ? -5.840 -5.948 6.619 1.00 98.25 96 LYS A O 1
ATOM 772 N N . CYS A 1 97 ? -6.786 -4.363 7.872 1.00 98.19 97 CYS A N 1
ATOM 773 C CA . CYS A 1 97 ? -7.218 -3.491 6.795 1.00 98.19 97 CYS A CA 1
ATOM 774 C C . CYS A 1 97 ? -6.398 -2.202 6.805 1.00 98.19 97 CYS A C 1
ATOM 776 O O . CYS A 1 97 ? -6.305 -1.524 7.831 1.00 98.19 97 CYS A O 1
ATOM 778 N N . TYR A 1 98 ? -5.859 -1.823 5.654 1.00 97.88 98 TYR A N 1
ATOM 779 C CA . TYR A 1 98 ? -4.965 -0.684 5.517 1.00 97.88 98 TYR A CA 1
ATOM 780 C C . TYR A 1 98 ? -5.521 0.365 4.571 1.00 97.88 98 TYR A C 1
ATOM 782 O O . TYR A 1 98 ? -5.992 0.067 3.477 1.00 97.88 98 TYR A O 1
ATOM 790 N N . TRP A 1 99 ? -5.377 1.622 4.975 1.00 96.50 99 TRP A N 1
ATOM 791 C CA . TRP A 1 99 ? -5.292 2.733 4.041 1.00 96.50 99 TRP A CA 1
ATOM 792 C C . TRP A 1 99 ? -3.818 3.110 3.865 1.00 96.50 99 TRP A C 1
ATOM 794 O O . TRP A 1 99 ? -3.221 3.728 4.751 1.00 96.50 99 TRP A O 1
ATOM 804 N N . ALA A 1 100 ? -3.232 2.714 2.739 1.00 96.56 100 ALA A N 1
ATOM 805 C CA . ALA A 1 100 ? -1.818 2.899 2.451 1.00 96.56 100 ALA A CA 1
ATOM 806 C C . ALA A 1 100 ? -1.573 4.015 1.427 1.00 96.56 100 ALA A C 1
ATOM 808 O O . ALA A 1 100 ? -2.369 4.221 0.507 1.00 96.56 100 ALA A O 1
ATOM 809 N N . TYR A 1 101 ? -0.464 4.744 1.569 1.00 95.38 101 TYR A N 1
ATOM 810 C CA . TYR A 1 101 ? -0.032 5.721 0.568 1.00 95.38 101 TYR A CA 1
ATOM 811 C C . TYR A 1 101 ? 1.486 5.776 0.394 1.00 95.38 101 TYR A C 1
ATOM 813 O O . TYR A 1 101 ? 2.219 5.909 1.369 1.00 95.38 101 TYR A O 1
ATOM 821 N N . ILE A 1 102 ? 1.953 5.720 -0.856 1.00 94.94 102 ILE A N 1
ATOM 822 C CA . ILE A 1 102 ? 3.390 5.644 -1.165 1.00 94.94 102 ILE A CA 1
ATOM 823 C C . ILE A 1 102 ? 4.084 6.976 -0.867 1.00 94.94 102 ILE A C 1
ATOM 825 O O . ILE A 1 102 ? 4.985 7.035 -0.036 1.00 94.94 102 ILE A O 1
ATOM 829 N N . LEU A 1 103 ? 3.625 8.071 -1.473 1.00 91.75 103 LEU A N 1
ATOM 830 C CA . LEU A 1 103 ? 4.178 9.403 -1.232 1.00 91.75 103 LEU A CA 1
ATOM 831 C C . LEU A 1 103 ? 3.541 10.023 0.019 1.00 91.75 103 LEU A C 1
ATOM 833 O O . LEU A 1 103 ? 2.358 10.391 0.020 1.00 91.75 103 LEU A O 1
ATOM 837 N N . SER A 1 104 ? 4.322 10.138 1.092 1.00 88.44 104 SER A N 1
ATOM 8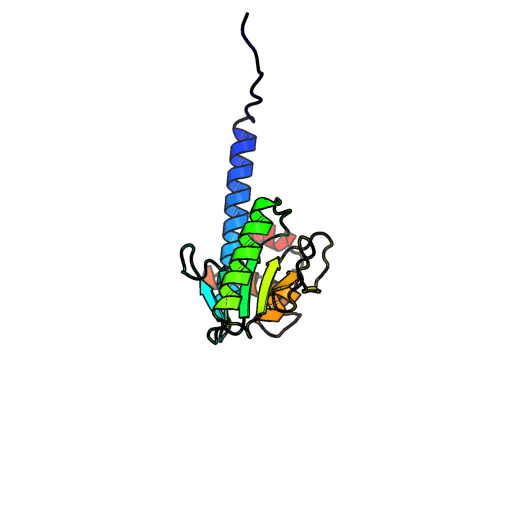38 C CA . SER A 1 104 ? 3.935 10.819 2.332 1.00 88.44 104 SER A CA 1
ATOM 839 C C . SER A 1 104 ? 4.092 12.343 2.218 1.00 88.44 104 SER A C 1
ATOM 841 O O . SER A 1 104 ? 4.717 12.853 1.292 1.00 88.44 104 SER A O 1
ATOM 843 N N . ARG A 1 105 ? 3.469 13.106 3.130 1.00 81.94 105 ARG A N 1
ATOM 844 C CA . ARG A 1 105 ? 3.531 14.587 3.097 1.00 81.94 105 ARG A CA 1
ATOM 845 C C . ARG A 1 105 ? 4.862 15.148 3.585 1.00 81.94 105 ARG A C 1
ATOM 847 O O . ARG A 1 105 ? 5.229 16.249 3.202 1.00 81.94 105 ARG A O 1
ATOM 854 N N . ASP A 1 106 ? 5.511 14.424 4.478 1.00 86.25 106 ASP A N 1
ATOM 855 C CA . ASP A 1 106 ? 6.693 14.821 5.240 1.00 86.25 106 ASP A CA 1
ATOM 856 C C . ASP A 1 106 ? 7.908 13.950 4.893 1.00 86.25 106 ASP A C 1
ATOM 858 O O . ASP A 1 106 ? 8.909 13.976 5.599 1.00 86.25 106 ASP A O 1
ATOM 862 N N . SER A 1 107 ? 7.822 13.175 3.805 1.00 82.75 107 SER A N 1
ATOM 863 C CA . SER A 1 107 ? 8.841 12.203 3.387 1.00 82.75 107 SER A CA 1
ATOM 864 C C . SER A 1 107 ? 9.181 11.160 4.459 1.00 82.75 107 SER A C 1
ATOM 866 O O . SER A 1 107 ? 10.212 10.499 4.381 1.00 82.75 107 SER A O 1
ATOM 868 N N . THR A 1 108 ? 8.312 10.980 5.459 1.00 92.69 108 THR A N 1
ATOM 869 C CA . THR A 1 108 ? 8.468 9.934 6.471 1.00 92.69 108 THR A CA 1
ATOM 870 C C . THR A 1 108 ? 7.898 8.610 5.980 1.00 92.69 108 THR A C 1
ATOM 872 O O . THR A 1 108 ? 7.190 8.541 4.968 1.00 92.69 108 THR A O 1
ATOM 875 N N . SER A 1 109 ? 8.166 7.554 6.740 1.00 95.56 109 SER A N 1
ATOM 876 C CA . SER A 1 109 ? 7.525 6.260 6.582 1.00 95.56 109 SER A CA 1
ATOM 877 C C . SER A 1 109 ? 7.092 5.710 7.935 1.00 95.56 109 SER A C 1
ATOM 879 O O . SER A 1 109 ? 7.742 5.963 8.949 1.00 95.56 109 SER A O 1
ATOM 881 N N . GLY A 1 110 ? 5.985 4.974 7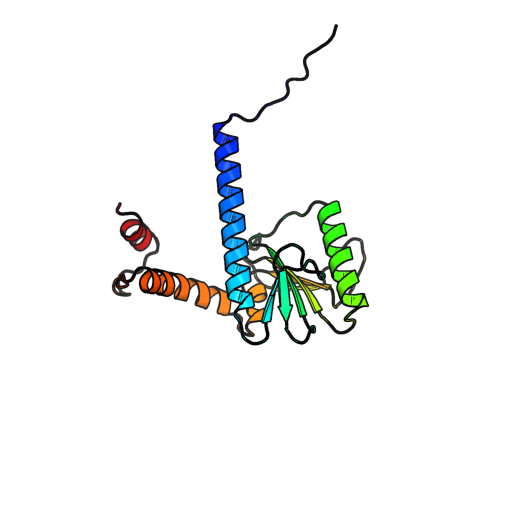.961 1.00 96.50 110 GLY A N 1
ATOM 882 C CA . GLY A 1 110 ? 5.496 4.367 9.186 1.00 96.50 110 GLY A CA 1
ATOM 883 C C . GLY A 1 110 ? 4.143 3.697 9.031 1.00 96.50 110 GLY A C 1
ATOM 884 O O . GLY A 1 110 ? 3.572 3.617 7.942 1.00 96.50 110 GLY A O 1
ATOM 885 N N . GLU A 1 111 ? 3.641 3.208 10.157 1.00 97.06 111 GLU A N 1
ATOM 886 C CA . GLU A 1 111 ? 2.352 2.546 10.282 1.00 97.06 111 GLU A CA 1
ATOM 887 C C . GLU A 1 111 ? 1.722 2.926 11.626 1.00 97.06 111 GLU A C 1
ATOM 889 O O . GLU A 1 111 ? 2.403 2.989 12.650 1.00 97.06 111 GLU A O 1
ATOM 894 N N . CYS A 1 112 ? 0.412 3.167 11.653 1.00 96.56 112 CYS A N 1
ATOM 895 C CA . CYS A 1 112 ? -0.313 3.383 12.903 1.00 96.56 112 CYS A CA 1
ATOM 896 C C . CYS A 1 112 ? -1.788 2.979 12.803 1.00 96.56 112 CYS A C 1
ATOM 898 O O . CYS A 1 112 ? -2.338 2.798 11.714 1.00 96.56 112 CYS A O 1
ATOM 900 N N . GLU A 1 113 ? -2.456 2.856 13.955 1.00 97.00 113 GLU A N 1
ATOM 901 C CA . GLU A 1 113 ? -3.914 2.730 13.998 1.00 97.00 113 GLU A CA 1
ATOM 902 C C . GLU A 1 113 ? -4.556 3.940 13.305 1.00 97.00 113 GLU A C 1
ATOM 904 O O . GLU A 1 113 ? -4.256 5.098 13.616 1.00 97.00 113 GLU A O 1
ATOM 909 N N . TRP A 1 114 ? -5.492 3.695 12.386 1.00 95.06 114 TRP A N 1
ATOM 910 C CA . TRP A 1 114 ? -6.271 4.783 11.828 1.00 95.06 114 TRP A CA 1
ATOM 911 C C . TRP A 1 114 ? -7.411 5.131 12.783 1.00 95.06 114 TRP A C 1
ATOM 913 O O . TRP A 1 114 ? -8.501 4.569 12.694 1.00 95.06 114 TRP A O 1
ATOM 923 N N . VAL A 1 115 ? -7.190 6.117 13.648 1.00 93.94 115 VAL A N 1
ATOM 924 C CA . VAL A 1 115 ? -8.263 6.714 14.454 1.00 93.94 115 VAL A CA 1
ATOM 925 C C . VAL A 1 115 ? -9.008 7.764 13.627 1.00 93.94 115 VAL A C 1
ATOM 927 O O . VAL A 1 115 ? -8.400 8.666 13.041 1.00 93.94 115 VAL A O 1
ATOM 930 N N . TYR A 1 116 ? -10.335 7.657 13.554 1.00 91.31 116 TYR A N 1
ATOM 931 C CA . TYR A 1 116 ? -11.176 8.596 12.808 1.00 91.31 116 TYR A CA 1
ATOM 932 C C . TYR A 1 116 ? -12.526 8.801 13.503 1.00 91.31 116 TYR A C 1
ATOM 934 O O . TYR A 1 116 ? -13.154 7.833 13.911 1.00 91.31 116 TYR A O 1
ATOM 942 N N . ARG A 1 117 ? -12.958 10.062 13.678 1.00 89.12 117 ARG A N 1
ATOM 943 C CA . ARG A 1 117 ? -14.186 10.440 14.420 1.00 89.12 117 ARG A CA 1
ATOM 944 C C . ARG A 1 117 ? -14.328 9.740 15.786 1.00 89.12 117 ARG A C 1
ATOM 946 O O . ARG A 1 117 ? -15.417 9.331 16.164 1.00 89.12 117 ARG A O 1
ATOM 953 N N . LYS A 1 118 ? -13.218 9.585 16.520 1.00 88.81 118 LYS A N 1
ATOM 954 C CA . LYS A 1 118 ? -13.128 8.846 17.801 1.00 88.81 118 LYS A CA 1
ATOM 955 C C . LYS A 1 118 ? -13.402 7.331 17.705 1.00 88.81 118 LYS A C 1
ATOM 957 O O . LYS A 1 118 ? -13.305 6.648 18.717 1.00 88.81 118 LYS A O 1
ATOM 962 N N . SER A 1 119 ? -13.667 6.787 16.514 1.00 88.94 119 SER A N 1
ATOM 963 C CA . SER A 1 119 ? -13.712 5.343 16.280 1.00 88.94 119 SER A CA 1
ATOM 964 C C . SER A 1 119 ? -12.295 4.778 16.269 1.00 88.94 119 SER A C 1
ATOM 966 O O . SER A 1 119 ? -11.436 5.222 15.495 1.00 88.94 119 SER A O 1
ATOM 968 N N . ARG A 1 120 ? -12.081 3.786 17.131 1.00 93.56 120 ARG A N 1
ATOM 969 C CA . ARG A 1 120 ? -10.841 3.028 17.265 1.00 93.56 120 ARG A CA 1
ATOM 970 C C . ARG A 1 120 ? -11.080 1.590 16.846 1.00 93.56 120 ARG A C 1
ATOM 972 O O . ARG A 1 120 ? -12.102 1.002 17.190 1.00 93.56 120 ARG A O 1
ATOM 979 N N . ASN A 1 121 ? -10.156 1.053 16.069 1.00 94.94 121 ASN A N 1
ATOM 980 C CA . ASN A 1 121 ? -10.139 -0.351 15.691 1.00 94.94 121 ASN A CA 1
ATOM 981 C C . ASN A 1 121 ? -8.686 -0.709 15.348 1.00 94.94 121 ASN A C 1
ATOM 983 O O . ASN A 1 121 ? -8.181 -0.210 14.339 1.00 94.94 121 ASN A O 1
ATOM 987 N N . PRO A 1 122 ? -8.014 -1.561 16.143 1.00 96.06 122 PRO A N 1
ATOM 988 C CA . PRO A 1 122 ? -6.600 -1.883 15.944 1.00 96.06 122 PRO A CA 1
ATOM 989 C C . PRO A 1 122 ? -6.320 -2.585 14.607 1.00 96.06 122 PRO A C 1
ATOM 991 O O . PRO A 1 122 ? -5.189 -2.525 14.118 1.00 96.06 122 PRO A O 1
ATOM 994 N N . ASN A 1 123 ? -7.346 -3.192 14.000 1.00 97.75 123 ASN A N 1
ATOM 995 C CA . ASN A 1 123 ? -7.276 -3.863 12.706 1.00 97.75 123 ASN A CA 1
ATOM 996 C C . ASN A 1 123 ? -7.510 -2.914 11.524 1.00 97.75 123 ASN A C 1
ATOM 998 O O . ASN A 1 123 ? -7.331 -3.340 10.390 1.00 97.75 123 ASN A O 1
ATOM 1002 N N . ILE A 1 124 ? -7.880 -1.643 11.742 1.00 97.75 124 ILE A N 1
ATOM 1003 C CA . ILE A 1 124 ? -7.956 -0.638 10.671 1.00 97.75 124 ILE A CA 1
ATOM 1004 C C . ILE A 1 124 ? -6.830 0.379 10.841 1.00 97.75 124 ILE A C 1
ATOM 1006 O O . ILE A 1 124 ? -6.830 1.202 11.760 1.00 97.75 124 ILE A O 1
ATOM 1010 N N . ARG A 1 125 ? -5.870 0.348 9.922 1.00 97.81 125 ARG A N 1
ATOM 1011 C CA . ARG A 1 125 ? -4.566 0.998 10.066 1.00 97.81 125 ARG A CA 1
ATOM 1012 C C . ARG A 1 125 ? -4.259 1.906 8.879 1.00 97.81 125 ARG A C 1
ATOM 1014 O O . ARG A 1 125 ? -4.908 1.836 7.835 1.00 97.81 125 ARG A O 1
ATOM 1021 N N . LYS A 1 126 ? -3.279 2.791 9.046 1.00 96.06 126 LYS A N 1
ATOM 1022 C CA . LYS A 1 126 ? -2.618 3.479 7.933 1.00 96.06 126 LYS A CA 1
ATOM 1023 C C . LYS A 1 126 ? -1.176 3.038 7.850 1.00 96.06 126 LYS A C 1
ATOM 1025 O O . LYS A 1 126 ? -0.554 2.833 8.887 1.00 96.06 126 LYS A O 1
ATOM 1030 N N . ALA A 1 127 ? -0.660 2.990 6.635 1.00 97.12 127 ALA A N 1
ATOM 1031 C CA . ALA A 1 127 ? 0.754 2.800 6.363 1.00 97.12 127 ALA A CA 1
ATOM 1032 C C . ALA A 1 127 ? 1.211 3.781 5.286 1.00 97.12 127 ALA A C 1
ATOM 1034 O O . ALA A 1 127 ? 0.429 4.144 4.405 1.00 97.12 127 ALA A O 1
ATOM 1035 N N . TRP A 1 128 ? 2.451 4.248 5.360 1.00 96.62 128 TRP A N 1
ATOM 1036 C CA . TRP A 1 128 ? 2.948 5.226 4.402 1.00 96.62 128 TRP A CA 1
ATOM 1037 C C . TRP A 1 128 ? 4.441 5.150 4.146 1.00 96.62 128 TRP A C 1
ATOM 1039 O O . TRP A 1 128 ? 5.198 4.630 4.967 1.00 96.62 128 TRP A O 1
ATOM 1049 N N . GLY A 1 129 ? 4.870 5.704 3.013 1.00 94.94 129 GLY A N 1
ATOM 1050 C CA . GLY A 1 129 ? 6.266 5.633 2.591 1.00 94.94 129 GLY A CA 1
ATOM 1051 C C . GLY A 1 129 ? 6.672 4.199 2.253 1.00 94.94 129 GLY A C 1
ATOM 1052 O O . GLY A 1 129 ? 5.846 3.394 1.818 1.00 94.94 129 GLY A O 1
ATOM 1053 N N . SER A 1 130 ? 7.936 3.862 2.508 1.00 95.00 130 SER A N 1
ATOM 1054 C CA . SER A 1 130 ? 8.485 2.519 2.278 1.00 95.00 130 SER A CA 1
ATOM 1055 C C . SER A 1 130 ? 7.770 1.418 3.069 1.00 95.00 130 SER A C 1
ATOM 1057 O O . SER A 1 130 ? 7.627 0.308 2.570 1.00 95.00 130 SER A O 1
ATOM 1059 N N . MET A 1 131 ? 7.220 1.723 4.247 1.00 97.38 131 MET A N 1
ATOM 1060 C CA . MET A 1 131 ? 6.415 0.802 5.055 1.00 97.38 131 MET A CA 1
ATOM 1061 C C . MET A 1 131 ? 5.185 0.268 4.310 1.00 97.38 131 MET A C 1
ATOM 1063 O O . MET A 1 131 ? 4.808 -0.881 4.512 1.00 97.38 131 MET A O 1
ATOM 1067 N N . ALA A 1 132 ? 4.567 1.053 3.419 1.00 96.88 132 ALA A N 1
ATOM 1068 C CA . ALA A 1 132 ? 3.448 0.560 2.612 1.00 96.88 132 ALA A CA 1
ATOM 1069 C C . ALA A 1 132 ? 3.870 -0.605 1.698 1.00 96.88 132 ALA A C 1
ATOM 1071 O O . ALA A 1 132 ? 3.107 -1.548 1.518 1.00 96.88 132 ALA A O 1
ATOM 1072 N N . TYR A 1 133 ? 5.097 -0.549 1.173 1.00 97.44 133 TYR A N 1
ATOM 1073 C CA . TYR A 1 133 ? 5.722 -1.627 0.410 1.00 97.44 133 TYR A CA 1
ATOM 1074 C C . TYR A 1 133 ? 6.166 -2.777 1.322 1.00 97.44 133 TYR A C 1
ATOM 1076 O O . TYR A 1 133 ? 5.863 -3.934 1.045 1.00 97.44 133 TYR A O 1
ATOM 1084 N N . GLY A 1 134 ? 6.810 -2.464 2.450 1.00 97.56 134 GLY A N 1
ATOM 1085 C CA . GLY A 1 134 ? 7.312 -3.468 3.391 1.00 97.56 134 GLY A CA 1
ATOM 1086 C C . GLY A 1 134 ? 6.228 -4.335 4.029 1.00 97.56 134 GLY A C 1
ATOM 1087 O O . GLY A 1 134 ? 6.480 -5.493 4.337 1.00 97.56 134 GLY A O 1
ATOM 1088 N N . ILE A 1 135 ? 5.004 -3.823 4.166 1.00 97.62 135 ILE A N 1
ATOM 1089 C CA . ILE A 1 135 ? 3.844 -4.612 4.604 1.00 97.62 135 ILE A CA 1
ATOM 1090 C C . ILE A 1 135 ? 3.528 -5.763 3.641 1.00 97.62 135 ILE A C 1
ATOM 1092 O O . ILE A 1 135 ? 3.097 -6.823 4.087 1.00 97.62 135 ILE A O 1
ATOM 1096 N N . VAL A 1 136 ? 3.725 -5.548 2.340 1.00 97.62 136 VAL A N 1
ATOM 1097 C CA . VAL A 1 136 ? 3.448 -6.543 1.298 1.00 97.62 136 VAL A CA 1
ATOM 1098 C C . VAL A 1 136 ? 4.632 -7.489 1.131 1.00 97.62 136 VAL A C 1
ATOM 1100 O O . VAL A 1 136 ? 4.469 -8.704 1.132 1.00 97.62 136 VAL A O 1
ATOM 1103 N N . THR A 1 137 ? 5.833 -6.929 1.020 1.00 96.75 137 THR A N 1
ATOM 1104 C CA . THR A 1 137 ? 7.046 -7.665 0.637 1.00 96.75 137 THR A CA 1
ATOM 1105 C C . THR A 1 137 ? 7.806 -8.265 1.819 1.00 96.75 137 THR A C 1
ATOM 1107 O O . THR A 1 137 ? 8.691 -9.090 1.621 1.00 96.75 137 THR A O 1
ATOM 1110 N N . GLY A 1 138 ? 7.532 -7.814 3.046 1.00 96.12 138 GLY A N 1
ATOM 1111 C CA . GLY A 1 138 ? 8.317 -8.153 4.235 1.00 96.12 138 GLY A CA 1
ATOM 1112 C C . GLY A 1 138 ? 9.656 -7.410 4.355 1.00 96.12 138 GLY A C 1
ATOM 1113 O O . GLY A 1 138 ? 10.362 -7.614 5.341 1.00 96.12 138 GLY A O 1
ATOM 1114 N N . SER A 1 139 ? 10.010 -6.532 3.404 1.00 94.25 139 SER A N 1
ATOM 1115 C CA . SER A 1 139 ? 11.283 -5.790 3.393 1.00 94.25 139 SER A CA 1
ATOM 1116 C C . SER A 1 139 ? 11.071 -4.272 3.497 1.00 94.25 139 SER A C 1
ATOM 1118 O O . SER A 1 139 ? 10.378 -3.694 2.651 1.00 94.25 139 SER A O 1
ATOM 1120 N N . PRO A 1 140 ? 11.717 -3.571 4.453 1.00 91.62 140 PRO A N 1
ATOM 1121 C CA . PRO A 1 140 ? 11.638 -2.111 4.552 1.00 91.62 140 PRO A CA 1
ATOM 1122 C C . PRO A 1 140 ? 12.350 -1.379 3.399 1.00 91.62 140 PRO A C 1
ATOM 1124 O O . PRO A 1 140 ? 12.112 -0.186 3.208 1.00 91.62 140 PRO A O 1
ATOM 1127 N N . PHE A 1 141 ? 13.191 -2.077 2.627 1.00 92.00 141 PHE A N 1
ATOM 1128 C CA . PHE A 1 141 ? 13.952 -1.531 1.494 1.00 92.00 141 PHE A CA 1
ATOM 1129 C C . PHE A 1 141 ? 13.278 -1.772 0.137 1.00 92.00 141 PHE A C 1
ATOM 1131 O O . PHE A 1 141 ? 13.690 -1.201 -0.868 1.00 92.00 141 PHE A O 1
ATOM 1138 N N . SER A 1 142 ? 12.192 -2.543 0.100 1.00 94.44 142 SER A N 1
ATOM 1139 C CA . SER A 1 142 ? 11.544 -2.954 -1.153 1.00 94.44 142 SER A CA 1
ATOM 1140 C C . SER A 1 142 ? 11.082 -1.807 -2.054 1.00 94.44 142 SER A C 1
ATOM 1142 O O . SER A 1 142 ? 11.068 -1.949 -3.274 1.00 94.44 142 SER A O 1
ATOM 1144 N N . LEU A 1 143 ? 10.737 -0.643 -1.490 1.00 93.69 143 LEU A N 1
ATOM 1145 C CA . LEU A 1 143 ? 10.416 0.530 -2.303 1.00 93.69 143 LEU A CA 1
ATOM 1146 C C . LEU A 1 143 ? 11.654 1.079 -3.032 1.00 93.69 143 LEU A C 1
ATOM 1148 O O . LEU A 1 143 ? 11.554 1.401 -4.212 1.00 93.69 143 LEU A O 1
ATOM 1152 N N . SER A 1 144 ? 12.806 1.189 -2.361 1.00 90.88 144 SER A N 1
ATOM 1153 C CA . SER A 1 144 ? 14.052 1.638 -3.002 1.00 90.88 144 SER A CA 1
ATOM 1154 C C . SER A 1 144 ? 14.578 0.607 -3.993 1.00 90.88 144 SER A C 1
ATOM 1156 O O . SER A 1 144 ? 14.929 0.979 -5.107 1.00 90.88 144 SER A O 1
ATOM 1158 N N . GLU A 1 145 ? 14.530 -0.679 -3.643 1.00 91.44 145 GLU A N 1
ATOM 1159 C CA . GLU A 1 145 ? 14.916 -1.776 -4.541 1.00 91.44 145 GLU A CA 1
ATOM 1160 C C . GLU A 1 145 ? 14.072 -1.761 -5.824 1.00 91.44 145 GLU A C 1
ATOM 1162 O O . GLU A 1 145 ? 14.599 -1.901 -6.925 1.00 91.44 145 GLU A O 1
ATOM 1167 N N . MET A 1 146 ? 12.764 -1.503 -5.706 1.00 93.44 146 MET A N 1
ATOM 1168 C CA . MET A 1 146 ? 11.884 -1.339 -6.863 1.00 93.44 146 MET A CA 1
ATOM 1169 C C . MET A 1 146 ? 12.303 -0.152 -7.737 1.00 93.44 146 MET A C 1
ATOM 1171 O O . MET A 1 146 ? 12.378 -0.296 -8.957 1.00 93.44 146 MET A O 1
ATOM 1175 N N . TRP A 1 147 ? 12.617 1.006 -7.145 1.00 89.88 147 TRP A N 1
ATOM 1176 C CA . TRP A 1 147 ? 13.077 2.169 -7.911 1.00 89.88 147 TRP A CA 1
ATOM 1177 C C . TRP A 1 147 ? 14.416 1.931 -8.616 1.00 89.88 147 TRP A C 1
ATOM 1179 O O . TRP A 1 147 ? 14.619 2.455 -9.709 1.00 89.88 147 TRP A O 1
ATOM 1189 N N . GLU A 1 148 ? 15.305 1.130 -8.034 1.00 87.88 148 GLU A N 1
ATOM 1190 C CA . GLU A 1 148 ? 16.572 0.724 -8.655 1.00 87.88 148 GLU A CA 1
ATOM 1191 C C . GLU A 1 148 ? 16.374 -0.310 -9.774 1.00 87.88 148 GLU A C 1
ATOM 1193 O O . GLU A 1 148 ? 17.088 -0.293 -10.783 1.00 87.88 148 GLU A O 1
ATOM 1198 N N . ALA A 1 149 ? 15.393 -1.201 -9.620 1.00 89.12 149 ALA A N 1
ATOM 1199 C CA . ALA A 1 149 ? 15.045 -2.214 -10.610 1.00 89.12 149 ALA A CA 1
ATOM 1200 C C . ALA A 1 149 ? 14.262 -1.639 -11.800 1.00 89.12 149 ALA A C 1
ATOM 1202 O O . ALA A 1 149 ? 14.380 -2.146 -12.915 1.00 89.12 149 ALA A O 1
ATOM 1203 N N . LEU A 1 150 ? 13.485 -0.571 -11.595 1.00 89.62 150 LEU A N 1
ATOM 1204 C CA . LEU A 1 150 ? 12.603 -0.017 -12.620 1.00 89.62 150 LEU A CA 1
ATOM 1205 C C . LEU A 1 150 ? 13.353 0.412 -13.899 1.00 89.62 150 LEU A C 1
ATOM 1207 O O . LEU A 1 150 ? 12.936 -0.016 -14.976 1.00 89.62 150 LEU A O 1
ATOM 1211 N N . PRO A 1 151 ? 14.465 1.178 -13.848 1.00 85.50 151 PRO A N 1
ATOM 1212 C CA . PRO A 1 151 ? 15.252 1.469 -15.041 1.00 85.50 151 PRO A CA 1
ATOM 1213 C C . PRO A 1 151 ? 15.715 0.194 -15.745 1.00 85.50 151 PRO A C 1
ATOM 1215 O O . PRO A 1 151 ? 15.515 0.078 -16.947 1.00 85.50 151 PRO A O 1
ATOM 1218 N N . ARG A 1 152 ? 16.249 -0.793 -15.012 1.00 85.38 152 ARG A N 1
ATOM 1219 C CA . ARG A 1 152 ? 16.703 -2.075 -15.587 1.00 85.38 152 ARG A CA 1
ATOM 1220 C C . ARG A 1 152 ? 15.589 -2.741 -16.393 1.00 85.38 152 ARG A C 1
ATOM 1222 O O . ARG A 1 152 ? 15.772 -2.999 -17.578 1.00 85.38 152 ARG A O 1
ATOM 1229 N N . ALA A 1 153 ? 14.405 -2.867 -15.796 1.00 88.12 153 ALA A N 1
ATOM 1230 C CA . ALA A 1 153 ? 13.241 -3.448 -16.457 1.00 88.12 153 ALA A CA 1
ATOM 1231 C C . ALA A 1 153 ? 12.836 -2.676 -17.729 1.00 88.12 153 ALA A C 1
ATOM 1233 O O . ALA A 1 153 ? 12.490 -3.279 -18.742 1.00 88.12 153 ALA A O 1
ATOM 1234 N N . MET A 1 154 ? 12.915 -1.341 -17.718 1.00 86.38 154 MET A N 1
ATOM 1235 C CA . MET A 1 154 ? 12.621 -0.519 -18.900 1.00 86.38 154 MET A CA 1
ATOM 1236 C C . MET A 1 154 ? 13.613 -0.762 -20.049 1.00 86.38 154 MET A C 1
ATOM 1238 O O . MET A 1 154 ? 13.217 -0.768 -21.218 1.00 86.38 154 MET A O 1
ATOM 1242 N N . PHE A 1 155 ? 14.896 -0.963 -19.744 1.00 85.56 155 PHE A N 1
ATOM 1243 C CA . PHE A 1 155 ? 15.911 -1.287 -20.752 1.00 85.56 155 PHE A CA 1
ATOM 1244 C C . PHE A 1 155 ? 15.714 -2.687 -21.324 1.00 85.56 155 PHE A C 1
ATOM 1246 O O . PHE A 1 155 ? 15.727 -2.845 -22.547 1.00 85.56 155 PHE A O 1
ATOM 1253 N N . ASP A 1 156 ? 15.407 -3.652 -20.461 1.00 86.06 156 ASP A N 1
ATOM 1254 C CA . ASP A 1 156 ? 15.113 -5.025 -20.863 1.00 86.06 156 ASP A CA 1
ATOM 1255 C C . ASP A 1 156 ? 13.900 -5.081 -21.808 1.00 86.06 156 ASP A C 1
ATOM 1257 O O . ASP A 1 156 ? 13.979 -5.666 -22.886 1.00 86.06 156 ASP A O 1
ATOM 1261 N N . ILE A 1 157 ? 12.802 -4.385 -21.481 1.00 88.56 157 ILE 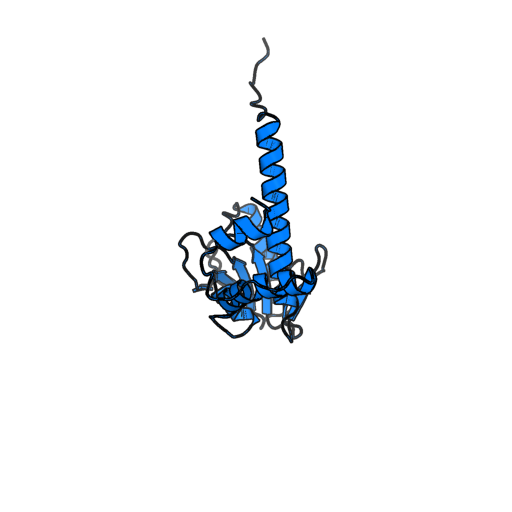A N 1
ATOM 1262 C CA . ILE A 1 157 ? 11.587 -4.342 -22.321 1.00 88.56 157 ILE A CA 1
ATOM 1263 C C . ILE A 1 157 ? 11.840 -3.641 -23.665 1.00 88.56 157 ILE A C 1
ATOM 1265 O O . ILE A 1 157 ? 11.224 -3.982 -24.675 1.00 88.56 157 ILE A O 1
ATOM 1269 N N . THR A 1 158 ? 12.734 -2.649 -23.702 1.00 87.31 158 THR A N 1
ATOM 1270 C CA . THR A 1 158 ? 13.041 -1.898 -24.931 1.00 87.31 158 THR A CA 1
ATOM 1271 C C . THR A 1 158 ? 14.154 -2.525 -25.772 1.00 87.31 158 THR A C 1
ATOM 1273 O O . THR A 1 158 ? 14.502 -1.960 -26.811 1.00 87.31 158 THR A O 1
ATOM 1276 N N . ASN A 1 159 ? 14.706 -3.678 -25.362 1.00 83.44 159 ASN A N 1
ATOM 1277 C CA . ASN A 1 159 ? 15.893 -4.307 -25.958 1.00 83.44 159 ASN A CA 1
ATOM 1278 C C . ASN A 1 159 ? 17.095 -3.349 -26.071 1.00 83.44 159 ASN A C 1
ATOM 1280 O O . ASN A 1 159 ? 17.939 -3.479 -26.962 1.00 83.44 159 ASN A O 1
ATOM 1284 N N . LYS A 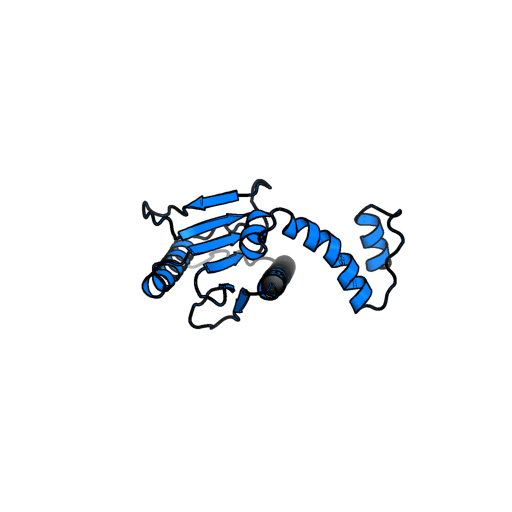1 160 ? 17.175 -2.355 -25.182 1.00 80.38 160 LYS A N 1
ATOM 1285 C CA . LYS A 1 160 ? 18.293 -1.412 -25.110 1.00 80.38 160 LYS A CA 1
ATOM 1286 C C . LYS A 1 160 ? 19.268 -1.886 -24.037 1.00 80.38 160 LYS A C 1
ATOM 1288 O O . LYS A 1 160 ? 18.859 -2.404 -23.007 1.00 80.38 160 LYS A O 1
ATOM 1293 N N . LYS A 1 161 ? 20.570 -1.665 -24.235 1.00 76.31 161 LYS A N 1
ATOM 1294 C CA . LYS A 1 161 ? 21.555 -1.885 -23.164 1.00 76.31 161 LYS A CA 1
ATOM 1295 C C . LYS A 1 161 ? 21.499 -0.728 -22.176 1.00 76.31 161 LYS A C 1
ATOM 1297 O O . LYS A 1 161 ? 21.515 0.427 -22.604 1.00 76.31 161 LYS A O 1
ATOM 1302 N N . MET A 1 162 ? 21.478 -1.029 -20.878 1.00 69.81 162 MET A N 1
ATOM 1303 C CA . MET A 1 162 ? 21.728 0.009 -19.883 1.00 69.81 162 MET A CA 1
ATOM 1304 C C . MET A 1 162 ? 23.134 0.587 -20.090 1.00 69.81 162 MET A C 1
ATOM 1306 O O . MET A 1 162 ? 24.080 -0.191 -20.254 1.00 69.81 162 MET A O 1
ATOM 1310 N N . PRO A 1 163 ? 23.294 1.920 -20.087 1.00 67.75 163 PRO A N 1
ATOM 1311 C CA . PRO A 1 163 ? 24.608 2.533 -19.969 1.00 67.75 163 PRO A CA 1
ATOM 1312 C C . PRO A 1 163 ? 25.295 2.102 -18.664 1.00 67.75 163 PRO A C 1
ATOM 1314 O O . PRO A 1 163 ? 24.637 1.751 -17.683 1.00 67.75 163 PRO A O 1
ATOM 1317 N N . ASP A 1 164 ? 26.628 2.091 -18.690 1.00 63.50 164 ASP A N 1
ATOM 1318 C CA . ASP A 1 164 ? 27.469 1.663 -17.571 1.00 63.50 164 ASP A CA 1
ATOM 1319 C C . ASP A 1 164 ? 27.169 2.465 -16.288 1.00 63.50 164 ASP A C 1
ATOM 1321 O O . ASP A 1 164 ? 26.928 3.674 -16.324 1.00 63.50 164 ASP A O 1
ATOM 1325 N N . ALA A 1 165 ? 27.186 1.779 -15.142 1.00 55.88 165 ALA A N 1
ATOM 1326 C CA . ALA A 1 165 ? 26.790 2.291 -13.828 1.00 55.88 165 ALA A CA 1
ATOM 1327 C C . ALA A 1 165 ? 27.678 3.443 -13.313 1.00 55.88 165 ALA A C 1
ATOM 1329 O O . ALA A 1 165 ? 27.331 4.099 -12.330 1.00 55.88 165 ALA A O 1
ATOM 1330 N N . SER A 1 166 ? 28.800 3.713 -13.987 1.00 54.12 166 SER A N 1
ATOM 1331 C CA . SER A 1 166 ? 29.663 4.877 -13.763 1.00 54.12 166 SER A CA 1
ATOM 1332 C C . SER A 1 166 ? 28.991 6.215 -14.124 1.00 54.12 166 SER A C 1
ATOM 1334 O O . SER A 1 166 ? 29.426 7.267 -13.656 1.00 54.12 166 SER A O 1
ATOM 1336 N N . ILE A 1 167 ? 27.883 6.186 -14.872 1.00 52.66 167 ILE A N 1
ATOM 1337 C CA . ILE A 1 167 ? 27.084 7.350 -15.283 1.00 52.66 167 ILE A CA 1
ATOM 1338 C C . ILE A 1 167 ? 25.878 7.484 -14.334 1.00 52.66 167 ILE A C 1
ATOM 1340 O O . ILE A 1 167 ? 24.726 7.165 -14.643 1.00 52.66 167 ILE A O 1
ATOM 1344 N N . SER A 1 168 ? 26.176 7.888 -13.100 1.00 56.94 168 SER A N 1
ATOM 1345 C CA . SER A 1 168 ? 25.209 8.045 -12.013 1.00 56.94 168 SER A CA 1
ATOM 1346 C C . SER A 1 168 ? 24.880 9.522 -11.784 1.00 56.94 168 SER A C 1
ATOM 1348 O O . SER A 1 168 ? 25.428 10.184 -10.904 1.00 56.94 168 SER A O 1
ATOM 1350 N N . TRP A 1 169 ? 23.942 10.043 -12.573 1.00 54.09 169 TRP A N 1
ATOM 1351 C CA . TRP A 1 169 ? 22.989 11.047 -12.101 1.00 54.09 169 TRP A CA 1
ATOM 1352 C C . TRP A 1 169 ? 21.703 10.965 -12.929 1.00 54.09 169 TRP A C 1
ATOM 1354 O O . TRP A 1 169 ? 21.725 10.889 -14.155 1.00 54.09 169 TRP A O 1
ATOM 1364 N N . ALA A 1 170 ? 20.550 10.971 -12.254 1.00 53.28 170 ALA A N 1
ATOM 1365 C CA . ALA A 1 170 ? 19.228 10.773 -12.860 1.00 53.28 170 ALA A CA 1
ATOM 1366 C C . ALA A 1 170 ? 18.926 11.715 -14.043 1.00 53.28 170 ALA A C 1
ATOM 1368 O O . ALA A 1 170 ? 18.150 11.372 -14.934 1.00 53.28 170 ALA A O 1
ATOM 1369 N N . SER A 1 171 ? 19.547 12.895 -14.090 1.00 50.41 171 SER A N 1
ATOM 1370 C CA . SER A 1 171 ? 19.376 13.811 -15.216 1.00 50.41 171 SER A CA 1
ATOM 1371 C C . SER A 1 171 ? 20.170 13.432 -16.493 1.00 50.41 171 SER A C 1
ATOM 1373 O O . SER A 1 171 ? 19.839 13.949 -17.555 1.00 50.41 171 SER A O 1
ATOM 1375 N N . GLU A 1 172 ? 21.162 12.530 -16.448 1.00 55.97 172 GLU A N 1
ATOM 1376 C CA . GLU A 1 172 ? 21.935 12.064 -17.622 1.00 55.97 172 GLU A CA 1
ATOM 1377 C C . GLU A 1 172 ? 21.148 10.948 -18.318 1.00 55.97 172 GLU A C 1
ATOM 1379 O O . GLU A 1 172 ? 21.021 10.912 -19.542 1.00 55.97 172 GLU A O 1
ATOM 1384 N N . TRP A 1 173 ? 20.471 10.132 -17.505 1.00 60.25 173 TRP A N 1
ATOM 1385 C CA . TRP A 1 173 ? 19.435 9.195 -17.932 1.00 60.25 173 TRP A CA 1
ATOM 1386 C C . TRP A 1 173 ? 18.264 9.885 -18.639 1.00 60.25 173 TRP A C 1
ATOM 1388 O O . TRP A 1 173 ? 17.819 9.407 -19.682 1.00 60.25 173 TRP A O 1
ATOM 1398 N N . LEU A 1 174 ? 17.772 11.014 -18.111 1.00 53.00 174 LEU A N 1
ATOM 1399 C CA . LEU A 1 174 ? 16.690 11.790 -18.738 1.00 53.00 174 LEU A CA 1
ATOM 1400 C C . LEU A 1 174 ? 17.078 12.288 -20.134 1.00 53.00 174 LEU A C 1
ATOM 1402 O O . LEU A 1 174 ? 16.273 12.167 -21.055 1.00 53.00 174 LEU A O 1
ATOM 1406 N N . LYS A 1 175 ? 18.309 12.779 -20.307 1.00 57.84 175 LYS A N 1
ATOM 1407 C CA . LYS A 1 175 ? 18.855 13.186 -21.612 1.00 57.84 175 LYS A CA 1
ATOM 1408 C C . LYS A 1 175 ? 18.870 12.022 -22.607 1.00 57.84 175 LYS A C 1
ATOM 1410 O O . LYS A 1 175 ? 18.268 12.092 -23.677 1.00 57.84 175 LYS A O 1
ATOM 1415 N N . TYR A 1 176 ? 19.426 10.881 -22.195 1.00 55.91 176 TYR A N 1
ATOM 1416 C CA . TYR A 1 176 ? 19.513 9.686 -23.039 1.00 55.91 176 TYR A CA 1
ATOM 1417 C C . TYR A 1 176 ? 18.142 9.097 -23.422 1.00 55.91 176 TYR A C 1
ATOM 1419 O O . TYR A 1 176 ? 17.928 8.696 -24.565 1.00 55.91 176 TYR A O 1
ATOM 1427 N N . ALA A 1 177 ? 17.190 9.050 -22.486 1.00 50.00 177 ALA A N 1
ATOM 1428 C CA . ALA A 1 177 ? 15.860 8.487 -22.725 1.00 50.00 177 ALA A CA 1
ATOM 1429 C C . ALA A 1 177 ? 14.951 9.399 -23.569 1.00 50.00 177 ALA A C 1
ATOM 1431 O O . ALA A 1 177 ? 14.062 8.895 -24.256 1.00 50.00 177 ALA A O 1
ATOM 1432 N N . THR A 1 178 ? 15.162 10.719 -23.521 1.00 52.59 178 THR A N 1
ATOM 1433 C CA . THR A 1 178 ? 14.348 11.708 -24.254 1.00 52.59 178 THR A CA 1
ATOM 1434 C C . THR A 1 178 ? 14.975 12.171 -25.569 1.00 52.59 178 THR A C 1
ATOM 1436 O O . THR A 1 178 ? 14.286 12.808 -26.363 1.00 52.59 178 THR A O 1
ATOM 1439 N N . GLY A 1 179 ? 16.233 11.805 -25.840 1.00 50.06 179 GLY A N 1
ATOM 1440 C CA . GLY A 1 179 ? 16.944 12.199 -27.057 1.00 50.06 179 GLY A CA 1
ATOM 1441 C C . GLY A 1 179 ? 17.320 13.684 -27.093 1.00 50.06 179 GLY A C 1
ATOM 1442 O O . GLY A 1 179 ? 17.430 14.240 -28.185 1.00 50.06 179 GLY A O 1
ATOM 1443 N N . ILE A 1 180 ? 17.477 14.314 -25.922 1.00 45.59 180 ILE A N 1
ATOM 1444 C CA . ILE A 1 180 ? 17.888 15.718 -25.752 1.00 45.59 180 ILE A CA 1
ATOM 1445 C C . ILE A 1 180 ? 19.276 15.771 -25.121 1.00 45.59 180 ILE A C 1
ATOM 1447 O O . ILE A 1 180 ? 19.487 15.046 -24.124 1.00 45.59 180 ILE A O 1
#